Protein AF-A0A7W0DT85-F1 (afdb_monomer)

Sequence (85 aa):
MTRMPKHVLKLLSMVAAYDRGDGVTFRAIPRGRWRLAEHPRGYAVKARTFYPLTARGLVEVSGDDPLAVPVTITDAGRAYLGDAA

Solvent-accessible surface area (backbone atoms only — not comparable to full-atom values): 4936 Å² total; per-residue (Å²): 131,86,81,77,55,70,73,45,51,49,50,54,53,53,46,56,75,60,36,83,81,86,29,38,49,24,31,54,45,86,90,62,23,31,29,39,67,86,40,95,85,59,49,70,45,53,55,74,58,47,49,74,35,45,80,66,54,25,31,49,78,48,79,88,50,83,54,50,38,39,36,31,67,31,71,60,31,54,49,53,55,63,77,72,108

Radius of gyration: 12.09 Å; Cα contacts (8 Å, |Δi|>4): 126; chains: 1; bounding box: 32×28×34 Å

Structure (mmCIF, N/CA/C/O backbone):
data_AF-A0A7W0DT85-F1
#
_entry.id   AF-A0A7W0DT85-F1
#
loop_
_atom_site.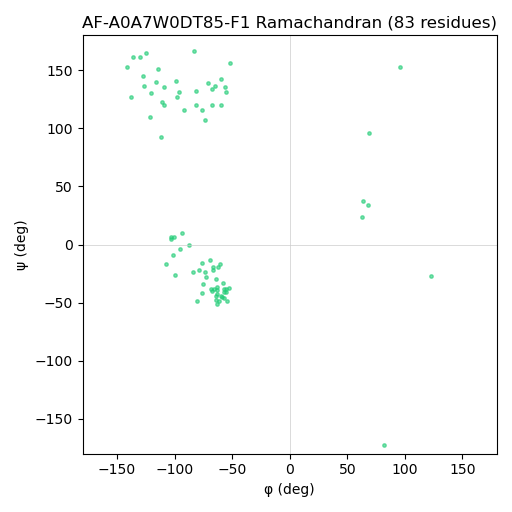group_PDB
_atom_site.id
_atom_site.type_symbol
_atom_site.label_atom_id
_atom_site.label_alt_id
_atom_site.label_comp_id
_atom_site.label_asym_id
_atom_site.label_entity_id
_atom_site.label_seq_id
_atom_site.pdbx_PDB_ins_code
_atom_site.Cartn_x
_atom_site.Cartn_y
_atom_site.Cartn_z
_atom_site.occupancy
_atom_site.B_iso_or_equiv
_atom_site.auth_seq_id
_atom_site.auth_comp_id
_atom_site.auth_asym_id
_atom_site.auth_atom_id
_atom_site.pdbx_PDB_model_num
ATOM 1 N N . MET A 1 1 ? -17.209 -7.593 13.200 1.00 53.44 1 MET A N 1
ATOM 2 C CA . MET A 1 1 ? -16.189 -7.272 12.172 1.00 53.44 1 MET A CA 1
ATOM 3 C C . MET A 1 1 ? -15.047 -8.278 12.267 1.00 53.44 1 MET A C 1
ATOM 5 O O . MET A 1 1 ? -14.494 -8.445 13.345 1.00 53.44 1 MET A O 1
ATOM 9 N N . THR A 1 2 ? -14.702 -8.979 11.183 1.00 65.50 2 THR A N 1
ATOM 10 C CA . THR A 1 2 ? -13.578 -9.935 11.186 1.00 65.50 2 THR A CA 1
ATOM 11 C C . THR A 1 2 ? -12.253 -9.192 11.344 1.00 65.50 2 THR A C 1
ATOM 13 O O . THR A 1 2 ? -11.911 -8.354 10.501 1.00 65.50 2 THR A O 1
ATOM 16 N N . ARG A 1 3 ? -11.513 -9.505 12.415 1.00 79.50 3 ARG A N 1
ATOM 17 C CA . ARG A 1 3 ? -10.219 -8.893 12.739 1.00 79.50 3 ARG A CA 1
ATOM 18 C C . ARG A 1 3 ? -9.242 -9.038 11.568 1.00 79.50 3 ARG A C 1
ATOM 20 O O . ARG A 1 3 ? -9.080 -10.124 11.014 1.00 79.50 3 ARG A O 1
ATOM 27 N N . MET A 1 4 ? -8.597 -7.936 11.191 1.00 88.81 4 MET A N 1
ATOM 28 C CA . MET A 1 4 ? -7.613 -7.912 10.109 1.00 88.81 4 MET A CA 1
ATOM 29 C C . MET A 1 4 ? -6.386 -8.772 10.477 1.00 88.81 4 MET A C 1
ATOM 31 O O . MET A 1 4 ? -5.889 -8.671 11.603 1.00 88.81 4 MET A O 1
ATOM 35 N N . PRO A 1 5 ? -5.850 -9.599 9.559 1.00 91.81 5 PRO A N 1
ATOM 36 C CA . PRO A 1 5 ? -4.612 -10.329 9.815 1.00 91.81 5 PRO A CA 1
ATOM 37 C C . PRO A 1 5 ? -3.436 -9.384 10.105 1.00 91.81 5 PRO A C 1
ATOM 39 O O . PRO A 1 5 ? -3.274 -8.365 9.434 1.00 91.81 5 PRO A O 1
ATOM 42 N N . LYS A 1 6 ? -2.545 -9.759 11.035 1.00 91.69 6 LYS A N 1
ATOM 43 C CA . LYS A 1 6 ? -1.386 -8.932 11.442 1.00 91.69 6 LYS A CA 1
ATOM 44 C C . LYS A 1 6 ? -0.516 -8.461 10.269 1.00 91.69 6 LYS A C 1
ATOM 46 O O . LYS A 1 6 ? -0.015 -7.345 10.277 1.00 91.69 6 LYS A O 1
ATOM 51 N N . HIS A 1 7 ? -0.329 -9.305 9.255 1.00 93.25 7 HIS A N 1
ATOM 52 C CA . HIS A 1 7 ? 0.491 -8.967 8.090 1.00 93.25 7 HIS A CA 1
ATOM 53 C C . HIS A 1 7 ? -0.178 -7.941 7.159 1.00 93.25 7 HIS A C 1
ATOM 55 O O . HIS A 1 7 ? 0.527 -7.183 6.501 1.00 93.25 7 HIS A O 1
ATOM 61 N N . VAL A 1 8 ? -1.514 -7.896 7.128 1.00 95.38 8 VAL A N 1
ATOM 62 C CA . VAL A 1 8 ? -2.289 -6.891 6.385 1.00 95.38 8 VAL A CA 1
ATOM 63 C C . VAL A 1 8 ? -2.267 -5.555 7.129 1.00 95.38 8 VAL A C 1
ATOM 65 O O . VAL A 1 8 ? -2.040 -4.523 6.510 1.00 95.38 8 VAL A O 1
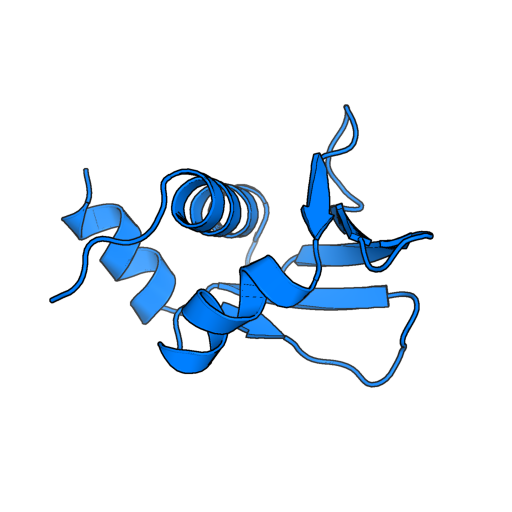ATOM 68 N N . LEU A 1 9 ? -2.399 -5.575 8.462 1.00 94.56 9 LEU A N 1
ATOM 69 C CA . LEU A 1 9 ? -2.213 -4.378 9.294 1.00 94.56 9 LEU A CA 1
ATOM 70 C C . LEU A 1 9 ? -0.816 -3.789 9.121 1.00 94.56 9 LEU A C 1
ATOM 72 O O . LEU A 1 9 ? -0.675 -2.596 8.892 1.00 94.56 9 LEU A O 1
ATOM 76 N N . LYS A 1 10 ? 0.216 -4.643 9.142 1.00 95.06 10 LYS A N 1
ATOM 77 C CA . LYS A 1 10 ? 1.591 -4.209 8.891 1.00 95.06 10 LYS A CA 1
ATOM 78 C C . LYS A 1 10 ? 1.727 -3.530 7.529 1.00 95.06 10 LYS A C 1
ATOM 80 O O . LYS A 1 10 ? 2.429 -2.534 7.442 1.00 95.06 10 LYS A O 1
ATOM 85 N N . LEU A 1 11 ? 1.078 -4.046 6.485 1.00 96.44 11 LEU A N 1
ATOM 86 C CA . LEU A 1 11 ? 1.072 -3.393 5.176 1.00 96.44 11 LEU A CA 1
ATOM 87 C C . LEU A 1 11 ? 0.430 -2.004 5.242 1.00 96.44 11 LEU A C 1
ATOM 89 O O . LEU A 1 11 ? 1.050 -1.050 4.786 1.00 96.44 11 LEU A O 1
ATOM 93 N N . LEU A 1 12 ? -0.750 -1.878 5.852 1.00 96.56 12 LEU A N 1
ATOM 94 C CA . LEU A 1 12 ? -1.429 -0.588 6.006 1.00 96.56 12 LEU A CA 1
ATOM 95 C C . LEU A 1 12 ? -0.552 0.433 6.748 1.00 96.56 12 LEU A C 1
ATOM 97 O O . LEU A 1 12 ? -0.382 1.550 6.270 1.00 96.56 12 LEU A O 1
ATOM 101 N N . SER A 1 13 ? 0.081 0.034 7.855 1.00 95.50 13 SER A N 1
ATOM 102 C CA . SER A 1 13 ? 1.013 0.898 8.592 1.00 95.50 13 SER A CA 1
ATOM 103 C C . SER A 1 13 ? 2.241 1.287 7.766 1.00 95.50 13 SER A C 1
ATOM 105 O O . SER A 1 13 ? 2.719 2.410 7.881 1.00 95.50 13 SER A O 1
ATOM 107 N N . MET A 1 14 ? 2.760 0.383 6.927 1.00 95.75 14 MET A N 1
ATOM 108 C CA . MET A 1 14 ? 3.891 0.690 6.045 1.00 95.75 14 MET A CA 1
ATOM 109 C C . MET A 1 14 ? 3.516 1.699 4.960 1.00 95.75 14 MET A C 1
ATOM 111 O O . MET A 1 14 ? 4.322 2.574 4.674 1.00 95.75 14 MET A O 1
ATOM 115 N N . VAL A 1 15 ? 2.320 1.599 4.372 1.00 95.94 15 VAL A N 1
ATOM 116 C CA . VAL A 1 15 ? 1.827 2.615 3.427 1.00 95.94 15 VAL A CA 1
ATOM 117 C C . VAL A 1 15 ? 1.683 3.953 4.152 1.00 95.94 15 VAL A C 1
ATOM 119 O O . VAL A 1 15 ? 2.290 4.927 3.729 1.00 95.94 15 VAL A O 1
ATOM 122 N N . ALA A 1 16 ? 0.999 3.982 5.301 1.00 95.19 16 ALA A N 1
ATOM 123 C CA . ALA A 1 16 ? 0.795 5.202 6.089 1.00 95.19 16 ALA A CA 1
ATOM 124 C C . ALA A 1 16 ? 2.101 5.915 6.473 1.00 95.19 16 ALA A C 1
ATOM 126 O O . ALA A 1 16 ? 2.171 7.137 6.447 1.00 95.19 16 ALA A O 1
ATOM 127 N N . ALA A 1 17 ? 3.130 5.152 6.851 1.00 94.06 17 ALA A N 1
ATOM 128 C CA . ALA A 1 17 ? 4.399 5.704 7.316 1.00 94.06 17 ALA A CA 1
ATOM 129 C C . ALA A 1 17 ? 5.257 6.310 6.194 1.00 94.06 17 ALA A C 1
ATOM 131 O O . ALA A 1 17 ? 6.130 7.129 6.477 1.00 94.06 17 ALA A O 1
ATOM 132 N N . TYR A 1 18 ? 5.057 5.878 4.948 1.00 93.94 18 TYR A N 1
ATOM 133 C CA . TYR A 1 18 ? 5.845 6.329 3.799 1.00 93.94 18 TYR A CA 1
ATOM 134 C C . TYR A 1 18 ? 5.062 7.270 2.878 1.00 93.94 18 TYR A C 1
ATOM 136 O O . TYR A 1 18 ? 5.679 7.983 2.094 1.00 93.94 18 TYR A O 1
ATOM 144 N N . ASP A 1 19 ? 3.734 7.308 2.989 1.00 92.12 19 ASP A N 1
ATOM 145 C CA . ASP A 1 19 ? 2.882 8.215 2.227 1.00 92.12 19 ASP A CA 1
ATOM 146 C C . ASP A 1 19 ? 3.007 9.652 2.758 1.00 92.12 19 ASP A C 1
ATOM 148 O O . ASP A 1 19 ? 2.512 9.990 3.840 1.00 92.12 19 ASP A O 1
ATOM 152 N N . ARG A 1 20 ? 3.684 10.502 1.978 1.00 86.69 20 ARG A N 1
ATOM 153 C CA . ARG A 1 20 ? 3.913 11.925 2.282 1.00 86.69 20 ARG A CA 1
ATOM 154 C C . ARG A 1 20 ? 2.872 12.866 1.662 1.00 86.69 20 ARG A C 1
ATOM 156 O O . ARG A 1 20 ? 3.069 14.075 1.720 1.00 86.69 20 ARG A O 1
ATOM 163 N N . GLY A 1 21 ? 1.787 12.335 1.099 1.00 83.81 21 GLY A N 1
ATOM 164 C CA . GLY A 1 21 ? 0.723 13.105 0.444 1.00 83.81 21 GLY A CA 1
ATOM 165 C C . GLY A 1 21 ? 0.487 12.696 -1.010 1.00 83.81 21 GLY A C 1
ATOM 166 O O . GLY A 1 21 ? -0.641 12.788 -1.482 1.00 83.81 21 GLY A O 1
ATOM 167 N N . ASP A 1 22 ? 1.514 12.167 -1.678 1.00 86.56 22 ASP A N 1
ATOM 168 C CA . ASP A 1 22 ? 1.455 11.743 -3.084 1.00 86.56 22 ASP A CA 1
ATOM 169 C C . ASP A 1 22 ? 1.289 10.217 -3.249 1.00 86.56 22 ASP A C 1
ATOM 171 O O . ASP A 1 22 ? 1.363 9.690 -4.360 1.00 86.56 22 ASP A O 1
ATOM 175 N N . GLY A 1 23 ? 1.091 9.483 -2.148 1.00 91.38 23 GLY A N 1
ATOM 176 C CA . GLY A 1 23 ? 1.124 8.025 -2.132 1.00 91.38 23 GLY A CA 1
ATOM 177 C C . GLY A 1 23 ? 2.543 7.455 -2.056 1.00 91.38 23 GLY A C 1
ATOM 178 O O . GLY A 1 23 ? 3.535 8.155 -1.856 1.00 91.38 23 GLY A O 1
ATOM 179 N N . VAL A 1 24 ? 2.641 6.135 -2.189 1.00 95.00 24 VAL A N 1
ATOM 180 C CA . VAL A 1 24 ? 3.896 5.379 -2.205 1.00 95.00 24 VAL A CA 1
ATOM 181 C C . VAL A 1 24 ? 3.959 4.484 -3.428 1.00 95.00 24 VAL A C 1
ATOM 183 O O . VAL A 1 24 ? 2.966 3.896 -3.843 1.00 95.00 24 VAL A O 1
ATOM 186 N N . THR A 1 25 ? 5.153 4.302 -3.985 1.00 95.81 25 THR A N 1
ATOM 187 C CA . THR A 1 25 ? 5.329 3.397 -5.127 1.00 95.81 25 THR A CA 1
ATOM 188 C C . THR A 1 25 ? 5.839 2.034 -4.677 1.00 95.81 25 THR A C 1
ATOM 190 O O . THR A 1 25 ? 6.893 1.909 -4.041 1.00 95.81 25 THR A O 1
ATOM 193 N N . PHE A 1 26 ? 5.141 0.977 -5.079 1.00 96.31 26 PHE A N 1
ATOM 194 C CA . PHE A 1 26 ? 5.654 -0.382 -5.030 1.00 96.31 26 PHE A CA 1
ATOM 195 C C . PHE A 1 26 ? 6.172 -0.811 -6.400 1.00 96.31 26 PHE A C 1
ATOM 197 O O . PHE A 1 26 ? 5.561 -0.548 -7.424 1.00 96.31 26 PHE A O 1
ATOM 204 N N . ARG A 1 27 ? 7.290 -1.533 -6.431 1.00 95.69 27 ARG A N 1
ATOM 205 C CA . ARG A 1 27 ? 7.788 -2.182 -7.644 1.00 95.69 27 ARG A CA 1
ATOM 206 C C . ARG A 1 27 ? 7.357 -3.631 -7.688 1.00 95.69 27 ARG A C 1
ATOM 208 O O . ARG A 1 27 ? 7.572 -4.359 -6.710 1.00 95.69 27 ARG A O 1
ATOM 215 N N . ALA A 1 28 ? 6.813 -4.074 -8.813 1.00 93.75 28 ALA A N 1
ATOM 216 C CA . ALA A 1 28 ? 6.554 -5.490 -9.001 1.00 93.75 28 ALA A CA 1
ATOM 217 C C . ALA A 1 28 ? 7.870 -6.268 -9.104 1.00 93.75 28 ALA A C 1
ATOM 219 O O . ALA A 1 28 ? 8.815 -5.875 -9.785 1.00 93.75 28 ALA A O 1
ATOM 220 N N . ILE A 1 29 ? 7.939 -7.379 -8.379 1.00 94.12 29 ILE A N 1
ATOM 221 C CA . ILE A 1 29 ? 9.065 -8.309 -8.380 1.00 94.12 29 ILE A CA 1
ATOM 222 C C . ILE A 1 29 ? 8.535 -9.740 -8.592 1.00 94.12 29 ILE A C 1
ATOM 224 O O . ILE A 1 29 ? 7.344 -10.003 -8.369 1.00 94.12 29 ILE A O 1
ATOM 228 N N . PRO A 1 30 ? 9.391 -10.698 -9.001 1.00 93.88 30 PRO A N 1
ATOM 229 C CA . PRO A 1 30 ? 8.958 -12.060 -9.292 1.00 93.88 30 PRO A CA 1
ATOM 230 C C . PRO 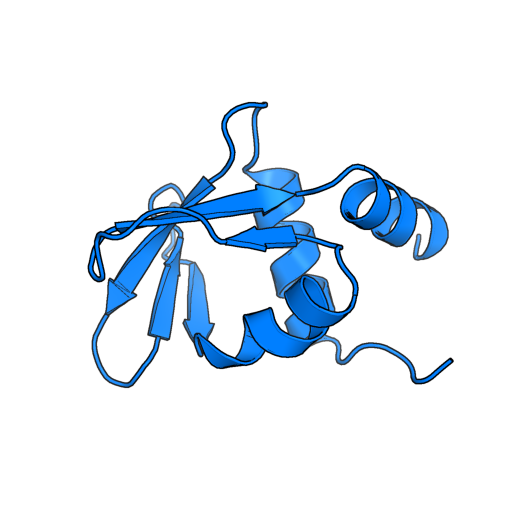A 1 30 ? 8.152 -12.718 -8.166 1.00 93.88 30 PRO A C 1
ATOM 232 O O . PRO A 1 30 ? 8.312 -12.414 -6.980 1.00 93.88 30 PRO A O 1
ATOM 235 N N . ARG A 1 31 ? 7.338 -13.711 -8.549 1.00 92.31 31 ARG A N 1
ATOM 236 C CA . ARG A 1 31 ? 6.458 -14.491 -7.655 1.00 92.31 31 ARG A CA 1
ATOM 237 C C . ARG A 1 31 ? 5.291 -13.687 -7.060 1.00 92.31 31 ARG A C 1
ATOM 239 O O . ARG A 1 31 ? 4.881 -13.950 -5.927 1.00 92.31 31 ARG A O 1
ATOM 246 N N . GLY A 1 32 ? 4.758 -12.726 -7.821 1.00 92.00 32 GLY A N 1
ATOM 247 C CA . GLY A 1 32 ? 3.553 -11.967 -7.459 1.00 92.00 32 GLY A CA 1
ATOM 248 C C . GLY A 1 32 ? 3.737 -11.120 -6.200 1.00 92.00 32 GLY A C 1
ATOM 249 O O . GLY A 1 32 ? 2.844 -11.057 -5.348 1.00 92.00 32 GLY A O 1
ATOM 250 N N . ARG A 1 33 ? 4.931 -10.545 -6.031 1.00 95.44 33 ARG A N 1
ATOM 251 C CA . ARG A 1 33 ? 5.281 -9.711 -4.883 1.00 95.44 33 ARG A CA 1
ATOM 252 C C . ARG A 1 33 ? 5.532 -8.283 -5.327 1.00 95.44 33 ARG A C 1
ATOM 254 O O . ARG A 1 33 ? 5.999 -8.043 -6.432 1.00 95.44 33 ARG A O 1
ATOM 261 N N . TRP A 1 34 ? 5.266 -7.358 -4.426 1.00 96.12 34 TRP A N 1
ATOM 262 C CA . TRP A 1 34 ? 5.457 -5.931 -4.592 1.00 96.12 34 TRP A CA 1
ATOM 263 C C . TRP A 1 34 ? 6.420 -5.448 -3.517 1.00 96.12 34 TRP A C 1
ATOM 265 O O . TRP A 1 34 ? 6.258 -5.793 -2.343 1.00 96.12 34 TRP A O 1
ATOM 275 N N . ARG A 1 35 ? 7.448 -4.698 -3.918 1.00 96.50 35 ARG A N 1
ATOM 276 C CA . ARG A 1 35 ? 8.478 -4.151 -3.032 1.00 96.50 35 ARG A CA 1
ATOM 277 C C . ARG A 1 35 ? 8.345 -2.638 -2.947 1.00 96.50 35 ARG A C 1
ATOM 279 O O . ARG A 1 35 ? 8.456 -1.979 -3.971 1.00 96.50 35 ARG A O 1
ATOM 286 N N . LEU A 1 36 ? 8.176 -2.101 -1.745 1.00 96.31 36 LEU A N 1
ATOM 287 C CA . LEU A 1 36 ? 8.132 -0.660 -1.503 1.00 96.31 36 LEU A CA 1
ATOM 288 C C . LEU A 1 36 ? 9.450 -0.022 -1.961 1.00 96.31 36 LEU A C 1
ATOM 290 O O . LEU A 1 36 ? 10.519 -0.421 -1.490 1.00 96.31 36 LEU A O 1
ATOM 294 N N . ALA A 1 37 ? 9.369 0.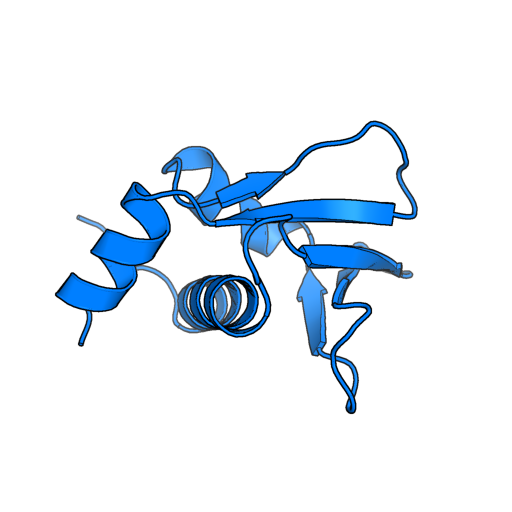914 -2.909 1.00 92.31 37 ALA A N 1
ATOM 295 C CA . ALA A 1 37 ? 10.532 1.473 -3.595 1.00 92.31 37 ALA A CA 1
ATOM 296 C C . ALA A 1 37 ? 11.438 2.277 -2.652 1.00 92.31 37 ALA A C 1
ATOM 298 O O . ALA A 1 37 ? 12.657 2.164 -2.734 1.00 92.31 37 ALA A O 1
ATOM 299 N N . GLU A 1 38 ? 10.839 3.024 -1.726 1.00 87.56 38 GLU A N 1
ATOM 300 C CA . GLU A 1 38 ? 11.534 3.940 -0.811 1.00 87.56 38 GLU A CA 1
ATOM 301 C C . GLU A 1 38 ? 12.017 3.271 0.485 1.00 87.56 38 GLU A C 1
ATOM 303 O O . GLU A 1 38 ? 12.620 3.913 1.343 1.00 87.56 38 GLU A O 1
ATOM 308 N N . HIS A 1 39 ? 11.772 1.968 0.659 1.00 89.88 39 HIS A N 1
ATOM 309 C CA . HIS A 1 39 ? 12.133 1.284 1.894 1.00 89.88 39 HIS A CA 1
ATOM 310 C C . HIS A 1 39 ? 13.621 0.886 1.919 1.00 89.88 39 HIS A C 1
ATOM 312 O O . HIS A 1 39 ? 14.025 0.017 1.137 1.00 89.88 39 HIS A O 1
ATOM 318 N N . PRO A 1 40 ? 14.427 1.365 2.888 1.00 83.69 40 PRO A N 1
ATOM 319 C CA . PRO A 1 40 ? 15.889 1.223 2.865 1.00 83.69 40 PRO A CA 1
ATOM 320 C C . PRO A 1 40 ? 16.377 -0.230 2.938 1.00 83.69 40 PRO A C 1
ATOM 322 O O . PRO A 1 40 ? 17.418 -0.570 2.388 1.00 83.69 40 PRO A O 1
ATOM 325 N N . ARG A 1 41 ? 15.620 -1.120 3.594 1.00 87.81 41 ARG A N 1
ATOM 326 C CA . ARG A 1 41 ? 15.955 -2.556 3.719 1.00 87.81 41 ARG A CA 1
ATOM 327 C C . ARG A 1 41 ? 15.150 -3.469 2.788 1.00 87.81 41 ARG A C 1
ATOM 329 O O . ARG A 1 41 ? 15.213 -4.683 2.927 1.00 87.81 41 ARG A O 1
ATOM 336 N N . GLY A 1 42 ? 14.352 -2.893 1.884 1.00 86.12 42 GLY A N 1
ATOM 337 C CA . GLY A 1 42 ? 13.436 -3.632 1.013 1.00 86.12 42 GLY A CA 1
ATOM 338 C C . GLY A 1 42 ? 12.257 -4.262 1.765 1.00 86.12 42 GLY A C 1
ATOM 339 O O . GLY A 1 42 ? 12.345 -5.372 2.280 1.00 86.12 42 GLY A O 1
ATOM 340 N N . TYR A 1 43 ? 11.117 -3.575 1.797 1.00 94.69 43 TYR A N 1
ATOM 341 C CA . TYR A 1 43 ? 9.867 -4.153 2.293 1.00 94.69 43 TYR A CA 1
ATOM 342 C C . TYR A 1 43 ? 9.103 -4.777 1.127 1.00 94.69 43 TYR A C 1
A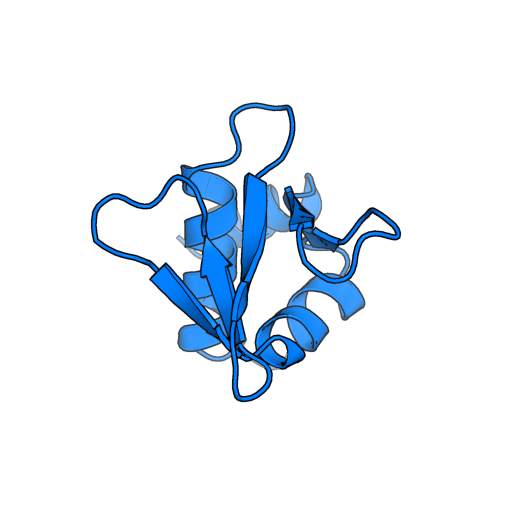TOM 344 O O . TYR A 1 43 ? 8.715 -4.062 0.208 1.00 94.69 43 TYR A O 1
ATOM 352 N N . ALA A 1 44 ? 8.905 -6.098 1.142 1.00 96.00 44 ALA A N 1
ATOM 353 C CA . ALA A 1 44 ? 8.207 -6.814 0.078 1.00 96.00 44 ALA A CA 1
ATOM 354 C C . ALA A 1 44 ? 7.051 -7.665 0.612 1.00 96.00 44 ALA A C 1
ATOM 356 O O . ALA A 1 44 ? 7.195 -8.397 1.592 1.00 96.00 44 ALA A O 1
ATOM 357 N N . VAL A 1 45 ? 5.917 -7.618 -0.083 1.00 96.00 45 VAL A N 1
ATOM 358 C CA . VAL A 1 45 ? 4.685 -8.341 0.264 1.00 96.00 45 VAL A CA 1
ATOM 359 C C . VAL A 1 45 ? 4.068 -8.986 -0.969 1.00 96.00 45 VAL A C 1
ATOM 361 O O . VAL A 1 45 ? 4.386 -8.615 -2.091 1.00 96.00 45 VAL A O 1
ATOM 364 N 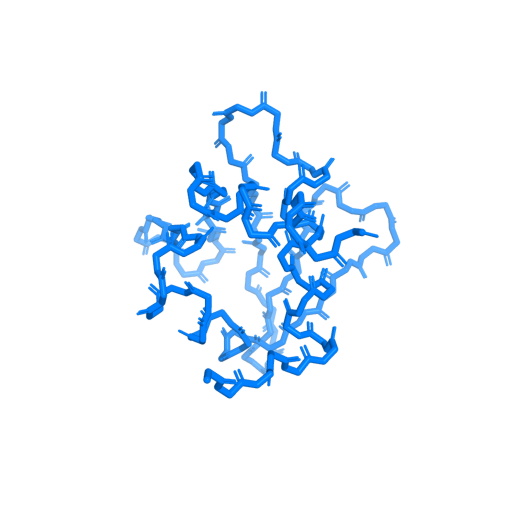N . LYS A 1 46 ? 3.185 -9.973 -0.791 1.00 96.38 46 LYS A N 1
ATOM 365 C CA . LYS A 1 46 ? 2.403 -10.512 -1.915 1.00 96.38 46 LYS A CA 1
ATOM 366 C C . LYS A 1 46 ? 1.366 -9.476 -2.360 1.00 96.38 46 LYS A C 1
ATOM 368 O O . LYS A 1 46 ? 0.701 -8.905 -1.502 1.00 96.38 46 LYS A O 1
ATOM 373 N N . ALA A 1 47 ? 1.166 -9.308 -3.666 1.00 93.94 47 ALA A N 1
ATOM 374 C CA . ALA A 1 47 ? 0.177 -8.370 -4.217 1.00 93.94 47 ALA A CA 1
ATOM 375 C C . ALA A 1 47 ? -1.244 -8.629 -3.673 1.00 93.94 47 ALA A C 1
ATOM 377 O O . ALA A 1 47 ? -1.959 -7.716 -3.281 1.00 93.94 47 ALA A O 1
ATOM 378 N N . ARG A 1 48 ? -1.618 -9.902 -3.495 1.00 94.69 48 ARG A N 1
ATOM 379 C CA . ARG A 1 48 ? -2.913 -10.283 -2.897 1.00 94.69 48 ARG A CA 1
ATOM 380 C C . ARG A 1 48 ? -3.137 -9.796 -1.459 1.00 94.69 48 ARG A C 1
ATOM 382 O O . ARG A 1 48 ? -4.264 -9.818 -0.982 1.00 94.69 48 ARG A O 1
ATOM 389 N N . THR A 1 49 ? -2.084 -9.394 -0.744 1.00 95.19 49 THR A N 1
ATOM 390 C CA . THR A 1 49 ? -2.207 -8.830 0.610 1.00 95.19 49 THR A CA 1
ATOM 391 C C . THR A 1 49 ? -2.920 -7.470 0.592 1.00 95.19 49 THR A C 1
ATOM 393 O O . THR A 1 49 ? -3.469 -7.070 1.615 1.00 95.19 49 THR A O 1
ATOM 396 N N . PHE A 1 50 ? -2.976 -6.793 -0.562 1.00 95.19 50 PHE A N 1
ATOM 397 C CA . PHE A 1 50 ? -3.701 -5.533 -0.747 1.00 95.19 50 PHE A CA 1
ATOM 398 C C . PHE A 1 50 ? -5.215 -5.719 -0.922 1.00 95.19 50 PHE A C 1
ATOM 400 O O . PHE A 1 50 ? -5.968 -4.789 -0.647 1.00 95.19 50 PHE A O 1
ATOM 407 N N . TYR A 1 51 ? -5.695 -6.902 -1.326 1.00 94.44 51 TYR A N 1
ATOM 408 C CA . TYR A 1 51 ? -7.128 -7.158 -1.548 1.00 94.44 51 TYR A CA 1
ATOM 409 C C . TYR A 1 51 ? -8.023 -6.824 -0.347 1.00 94.44 51 TYR A C 1
ATOM 411 O O . TYR A 1 51 ? -8.995 -6.101 -0.526 1.00 94.44 51 TYR A O 1
ATOM 419 N N . PRO A 1 52 ? -7.721 -7.258 0.891 1.00 95.12 52 PRO A N 1
ATOM 420 C CA . PRO A 1 52 ? -8.539 -6.868 2.039 1.00 95.12 52 PRO A CA 1
ATOM 421 C C . PRO A 1 52 ? -8.477 -5.370 2.378 1.00 95.12 52 PRO A C 1
ATOM 423 O O .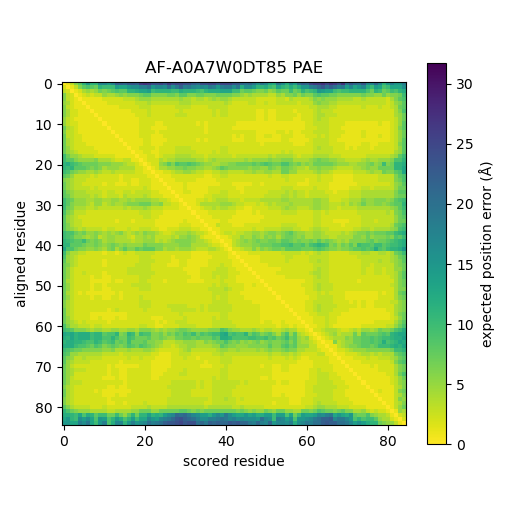 PRO A 1 52 ? -9.386 -4.886 3.046 1.00 95.12 52 PRO A O 1
ATOM 426 N N . LEU A 1 53 ? -7.427 -4.644 1.968 1.00 96.06 53 LEU A N 1
ATOM 427 C CA . LEU A 1 53 ? -7.312 -3.198 2.196 1.00 96.06 53 LEU A CA 1
ATOM 428 C C . LEU A 1 53 ? -8.121 -2.415 1.158 1.00 96.06 53 LEU A C 1
ATOM 430 O O . LEU A 1 53 ? -8.930 -1.571 1.526 1.00 96.06 53 LEU A O 1
ATOM 434 N N . THR A 1 54 ? -7.952 -2.759 -0.117 1.00 96.19 54 THR A N 1
ATOM 435 C CA . THR A 1 54 ? -8.684 -2.164 -1.249 1.00 96.19 54 THR A CA 1
ATOM 436 C C . THR A 1 54 ? -10.182 -2.452 -1.171 1.00 96.19 54 THR A C 1
ATOM 438 O O . THR A 1 54 ? -10.983 -1.533 -1.273 1.00 96.19 54 THR A O 1
ATOM 441 N N . ALA A 1 55 ? -10.585 -3.690 -0.858 1.00 95.31 55 ALA A N 1
ATOM 442 C CA . ALA A 1 55 ? -11.998 -4.054 -0.690 1.00 95.31 55 ALA A CA 1
ATOM 443 C C . ALA A 1 55 ? -12.699 -3.311 0.463 1.00 95.31 55 ALA A C 1
ATOM 445 O O . ALA A 1 55 ? -13.924 -3.264 0.515 1.00 95.31 55 ALA A O 1
ATOM 446 N N . ARG A 1 56 ? -11.929 -2.759 1.407 1.00 95.06 56 ARG A N 1
ATOM 447 C CA . ARG A 1 56 ? -12.429 -1.946 2.524 1.00 95.06 56 ARG A CA 1
ATOM 448 C C . ARG A 1 56 ? -12.203 -0.446 2.312 1.00 95.06 56 ARG A C 1
ATOM 450 O O . ARG A 1 56 ? -12.457 0.318 3.234 1.00 95.06 56 ARG A O 1
ATOM 457 N N . GLY A 1 57 ? -11.695 -0.039 1.147 1.00 96.38 57 GLY A N 1
ATOM 458 C CA . GLY A 1 57 ? -11.392 1.357 0.833 1.00 96.38 57 GLY A CA 1
ATOM 459 C C . GLY A 1 57 ? -10.319 1.981 1.727 1.00 96.38 57 GLY A C 1
ATOM 460 O O . GLY A 1 57 ? -10.321 3.191 1.910 1.00 96.38 57 GLY A O 1
ATOM 461 N N . LEU A 1 58 ? -9.432 1.182 2.336 1.00 96.56 58 LEU A N 1
ATOM 462 C CA . LEU A 1 58 ? -8.386 1.676 3.249 1.00 96.56 58 LEU A CA 1
ATOM 463 C C . LEU A 1 58 ? -7.131 2.151 2.510 1.00 96.56 58 LEU A C 1
ATOM 465 O O . LEU A 1 58 ? -6.340 2.923 3.044 1.00 96.56 58 LEU A O 1
ATOM 469 N N . VAL A 1 59 ? -6.927 1.641 1.301 1.00 97.06 59 VAL A N 1
ATOM 470 C CA . VAL A 1 59 ? -5.886 2.088 0.377 1.00 97.06 59 VAL A CA 1
ATOM 471 C C . VAL A 1 59 ? -6.457 2.070 -1.028 1.00 97.06 59 VAL A C 1
ATOM 473 O O . VAL A 1 59 ? -7.313 1.237 -1.342 1.00 97.06 59 VAL A O 1
ATOM 476 N N . GLU A 1 60 ? -5.919 2.928 -1.875 1.00 95.88 60 GLU A N 1
ATOM 477 C CA . GLU A 1 60 ? -6.161 2.923 -3.309 1.00 95.88 60 GLU A CA 1
ATOM 478 C C . GLU A 1 60 ? -4.900 2.452 -4.018 1.00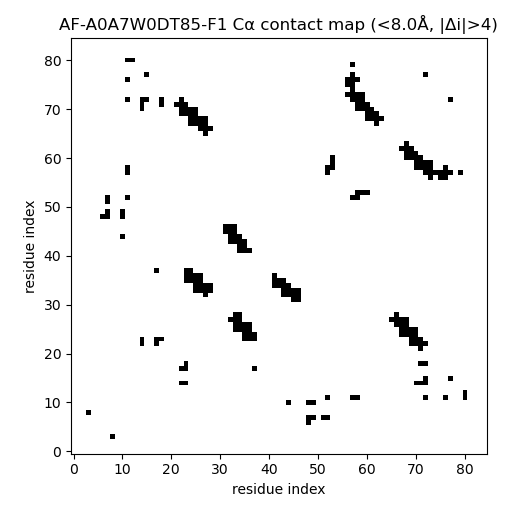 95.88 60 GLU A C 1
ATOM 480 O O . GLU A 1 60 ? -3.795 2.845 -3.657 1.00 95.88 60 GLU A O 1
ATOM 485 N N . VAL A 1 61 ? -5.064 1.567 -4.998 1.00 93.94 61 VAL A N 1
ATOM 486 C CA . VAL A 1 61 ? -3.989 1.141 -5.896 1.00 93.94 61 VAL A CA 1
ATOM 487 C C . VAL A 1 61 ? -4.317 1.743 -7.251 1.00 93.94 61 VAL A C 1
ATOM 489 O O . VAL A 1 61 ? -5.389 1.465 -7.786 1.00 93.94 61 VAL A O 1
ATOM 492 N N . SER A 1 62 ? -3.431 2.579 -7.778 1.00 89.12 62 SER A N 1
ATOM 493 C CA . SER A 1 62 ? -3.651 3.323 -9.018 1.00 89.12 62 SER A CA 1
ATOM 494 C C . SER A 1 62 ? -2.534 3.061 -10.025 1.00 89.12 62 SER A C 1
ATOM 496 O O . SER A 1 62 ? -1.478 2.534 -9.678 1.00 89.12 62 SER A O 1
ATOM 498 N N . GLY A 1 63 ? -2.782 3.423 -11.285 1.00 79.00 63 GLY A N 1
ATOM 499 C CA . GLY A 1 63 ? -1.823 3.298 -12.379 1.00 79.00 63 GLY A CA 1
ATOM 500 C C . GLY A 1 63 ? -1.978 2.025 -13.211 1.00 79.00 63 GLY A C 1
ATOM 501 O O . GLY A 1 63 ? -2.441 0.989 -12.736 1.00 79.00 63 GLY A O 1
ATOM 502 N N . ASP A 1 64 ? -1.553 2.135 -14.469 1.00 80.00 64 ASP A N 1
ATOM 503 C CA . ASP A 1 64 ? -1.640 1.063 -15.467 1.00 80.00 64 ASP A CA 1
ATOM 504 C C . ASP A 1 64 ? -0.299 0.338 -15.675 1.00 80.00 64 ASP A C 1
ATOM 506 O O . ASP A 1 64 ? -0.244 -0.686 -16.357 1.00 80.00 64 ASP A O 1
ATOM 510 N N . ASP A 1 65 ? 0.795 0.855 -15.098 1.00 86.12 65 ASP A N 1
ATOM 511 C CA . ASP A 1 65 ? 2.121 0.243 -15.203 1.00 86.12 65 ASP A CA 1
ATOM 512 C C . ASP A 1 65 ? 2.220 -0.986 -14.276 1.00 86.12 65 ASP A C 1
ATOM 514 O O . ASP A 1 65 ? 2.198 -0.860 -13.049 1.00 86.12 65 ASP A O 1
ATOM 518 N N . PRO A 1 66 ? 2.387 -2.205 -14.820 1.00 79.25 66 PRO A N 1
ATOM 519 C CA . PRO A 1 66 ? 2.505 -3.406 -14.003 1.00 79.25 66 PRO A CA 1
ATOM 520 C C . PRO A 1 66 ? 3.814 -3.480 -13.197 1.00 79.25 66 PRO A C 1
ATOM 522 O O . PRO A 1 66 ? 3.928 -4.338 -12.319 1.00 79.25 66 PRO A O 1
ATOM 525 N N . LEU A 1 67 ? 4.816 -2.644 -13.488 1.00 88.81 67 LEU A N 1
ATOM 526 C CA . LEU A 1 67 ? 6.122 -2.627 -12.821 1.00 88.81 67 LEU A CA 1
ATOM 527 C C . LEU A 1 67 ? 6.244 -1.542 -11.750 1.00 88.81 67 LEU A C 1
ATOM 529 O O . LEU A 1 67 ? 7.009 -1.738 -10.797 1.00 88.81 67 LEU A O 1
ATOM 533 N N . ALA A 1 68 ? 5.488 -0.453 -11.870 1.00 93.06 68 ALA A N 1
ATOM 534 C CA . ALA A 1 68 ? 5.387 0.619 -10.891 1.00 93.06 68 ALA A CA 1
ATOM 535 C C . ALA A 1 68 ? 3.931 0.763 -10.448 1.00 93.06 68 ALA A C 1
ATOM 537 O O . ALA A 1 68 ? 3.080 1.211 -11.200 1.00 93.06 68 ALA A O 1
ATOM 538 N N . VAL A 1 69 ? 3.666 0.381 -9.202 1.00 94.00 69 VAL A N 1
ATOM 539 C CA . VAL A 1 69 ? 2.331 0.302 -8.614 1.00 94.00 69 VAL A CA 1
ATOM 540 C C . VAL A 1 69 ? 2.193 1.379 -7.534 1.00 94.00 69 VAL A C 1
ATOM 542 O O . VAL A 1 69 ? 2.599 1.145 -6.387 1.00 94.00 69 VAL A O 1
ATOM 545 N N . PRO A 1 70 ? 1.691 2.573 -7.887 1.00 95.19 70 PRO A N 1
ATOM 546 C CA . PRO A 1 70 ? 1.264 3.584 -6.931 1.00 95.19 70 PRO A CA 1
ATOM 547 C C . PRO A 1 70 ? 0.201 3.054 -5.965 1.00 95.19 70 PRO A C 1
ATOM 549 O O . PRO A 1 70 ? -0.752 2.376 -6.354 1.00 95.19 70 PRO A O 1
ATOM 552 N N . VAL A 1 71 ? 0.372 3.365 -4.684 1.00 96.38 71 VAL A N 1
ATOM 553 C CA . VAL A 1 71 ? -0.579 3.048 -3.621 1.00 96.38 71 VAL A CA 1
ATOM 554 C C . VAL A 1 71 ? -0.712 4.242 -2.692 1.00 96.38 71 VAL A C 1
ATOM 556 O O . VAL A 1 71 ? 0.284 4.684 -2.129 1.00 96.38 71 VAL A O 1
ATOM 559 N N . THR A 1 72 ? -1.932 4.700 -2.448 1.00 96.31 72 THR A N 1
ATOM 560 C CA . THR A 1 72 ? -2.210 5.825 -1.543 1.00 96.31 72 THR A CA 1
ATOM 561 C C . THR A 1 72 ? -3.030 5.343 -0.358 1.00 96.31 72 THR A C 1
ATOM 563 O O . THR A 1 72 ? -3.920 4.500 -0.515 1.00 96.31 72 THR A O 1
ATOM 566 N N . ILE A 1 73 ? -2.735 5.836 0.847 1.00 96.81 73 ILE A N 1
ATOM 567 C CA . ILE A 1 73 ? -3.606 5.580 1.998 1.00 96.81 73 ILE A CA 1
ATOM 568 C C . ILE A 1 73 ? -4.789 6.551 1.997 1.00 96.81 73 ILE A C 1
ATOM 570 O O . ILE A 1 73 ? -4.615 7.758 1.860 1.00 96.81 73 ILE A O 1
ATOM 574 N N . THR A 1 74 ? -5.998 6.027 2.187 1.00 96.38 74 THR A N 1
ATOM 575 C CA . THR A 1 74 ? -7.206 6.859 2.277 1.00 96.38 74 THR A CA 1
ATOM 576 C C . THR A 1 74 ? -7.393 7.411 3.688 1.00 96.38 74 THR A C 1
ATOM 578 O O . THR A 1 74 ? -6.816 6.899 4.654 1.00 96.38 74 THR A O 1
ATOM 581 N N . ASP A 1 75 ? -8.276 8.397 3.847 1.00 95.00 75 ASP A N 1
ATOM 582 C CA . ASP A 1 75 ? -8.681 8.890 5.170 1.00 95.00 75 ASP A CA 1
ATOM 583 C C . ASP A 1 75 ? -9.261 7.772 6.044 1.00 95.00 75 ASP A C 1
ATOM 585 O O . ASP A 1 75 ? -8.941 7.674 7.228 1.00 95.00 75 ASP A O 1
ATOM 589 N N . ALA A 1 76 ? -10.033 6.856 5.447 1.00 95.44 76 ALA A N 1
ATOM 590 C CA . ALA A 1 76 ? -10.541 5.672 6.134 1.00 95.44 76 ALA A CA 1
ATOM 591 C C . ALA A 1 76 ? -9.405 4.746 6.602 1.00 95.44 76 ALA A C 1
ATOM 593 O O . ALA A 1 76 ? -9.460 4.208 7.706 1.00 95.44 76 ALA A O 1
ATOM 594 N N . GLY A 1 77 ? -8.352 4.578 5.796 1.00 95.19 77 GLY A N 1
ATOM 595 C CA . GLY A 1 77 ? -7.149 3.842 6.181 1.00 95.19 77 GLY A CA 1
ATOM 596 C C . GLY A 1 77 ? -6.405 4.484 7.350 1.00 95.19 77 GLY A C 1
ATOM 597 O O . GLY A 1 77 ? -5.988 3.776 8.270 1.00 95.19 77 GLY A O 1
ATOM 598 N N . ARG A 1 78 ? -6.269 5.817 7.339 1.00 94.44 78 ARG A N 1
ATOM 599 C CA . ARG A 1 78 ? -5.654 6.585 8.435 1.00 94.44 78 ARG A CA 1
ATOM 600 C C . ARG A 1 78 ? -6.480 6.474 9.719 1.00 94.44 78 ARG A C 1
ATOM 602 O O . ARG A 1 78 ? -5.917 6.141 10.760 1.00 94.44 78 ARG A O 1
ATOM 609 N N . ALA A 1 79 ? -7.798 6.663 9.638 1.00 94.00 79 ALA A N 1
ATOM 610 C CA . ALA A 1 79 ? -8.715 6.518 10.770 1.00 94.00 79 ALA A CA 1
ATOM 611 C C . ALA A 1 79 ? -8.668 5.101 11.361 1.00 94.00 79 ALA A C 1
ATOM 613 O O . ALA A 1 79 ? -8.513 4.934 12.567 1.00 94.00 79 ALA A O 1
ATOM 614 N N . TYR A 1 80 ? -8.665 4.074 10.505 1.00 93.12 80 TYR A N 1
ATOM 615 C CA . TYR A 1 80 ? -8.576 2.678 10.933 1.00 93.12 80 TYR A CA 1
ATOM 616 C C . TYR A 1 80 ? -7.312 2.375 11.756 1.00 93.12 80 TYR A C 1
ATOM 618 O O . TYR A 1 80 ? -7.342 1.520 12.639 1.00 93.12 80 TYR A O 1
ATOM 626 N N . LEU A 1 81 ? -6.187 3.042 11.469 1.00 90.81 81 LEU A N 1
ATOM 627 C CA . LEU A 1 81 ? -4.962 2.913 12.266 1.00 90.81 81 LEU A CA 1
ATOM 628 C C . LEU A 1 81 ? -5.043 3.660 13.603 1.00 90.81 81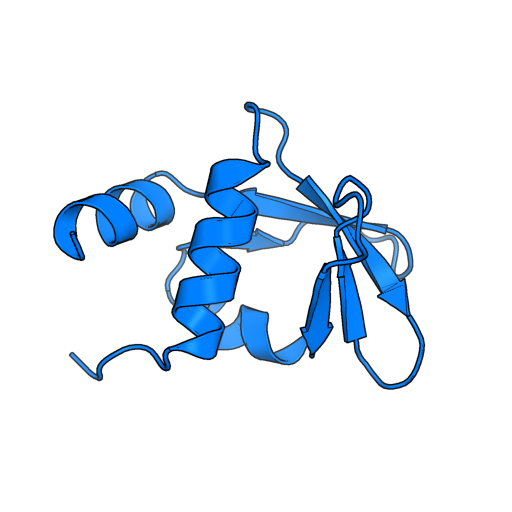 LEU A C 1
ATOM 630 O O . LEU A 1 81 ? -4.465 3.181 14.574 1.00 90.81 81 LEU A O 1
ATOM 634 N N . GLY A 1 82 ? -5.745 4.795 13.650 1.00 85.50 82 GLY A N 1
ATOM 635 C CA . GLY A 1 82 ? -5.992 5.551 14.881 1.00 85.50 82 GLY A CA 1
ATOM 636 C C . GLY A 1 82 ? -6.912 4.815 15.857 1.00 85.50 82 GLY A C 1
ATOM 637 O O . GLY A 1 82 ? -6.631 4.795 17.047 1.00 85.50 82 GLY A O 1
ATOM 638 N N . ASP A 1 83 ? -7.938 4.131 15.347 1.00 69.94 83 ASP A N 1
ATOM 639 C CA . ASP A 1 83 ? -8.877 3.332 16.153 1.00 69.94 83 ASP A CA 1
ATOM 640 C C . ASP A 1 83 ? -8.291 1.985 16.619 1.00 69.94 83 ASP A C 1
ATOM 642 O O . ASP A 1 83 ? -8.853 1.308 17.482 1.00 69.94 83 ASP A O 1
ATOM 646 N N . ALA A 1 84 ? -7.192 1.544 16.000 1.00 58.62 84 ALA A N 1
ATOM 647 C CA . ALA A 1 84 ? -6.516 0.286 16.316 1.00 58.62 84 ALA A CA 1
ATOM 648 C C . ALA A 1 84 ? -5.341 0.444 17.302 1.00 58.62 84 ALA A C 1
ATOM 650 O O . ALA A 1 84 ? -4.725 -0.575 17.647 1.00 58.62 84 ALA A O 1
ATOM 651 N N . ALA A 1 85 ? -5.016 1.682 17.690 1.00 52.50 85 ALA A N 1
ATOM 652 C CA . ALA A 1 85 ? -3.988 2.040 18.669 1.00 52.50 85 ALA A CA 1
ATOM 653 C C . ALA A 1 85 ? -4.566 2.070 20.092 1.00 52.50 85 ALA A C 1
ATOM 655 O O . ALA A 1 85 ? -3.837 1.620 21.006 1.00 52.50 85 ALA A O 1
#

Mean predicted aligned error: 3.87 Å

Organism: NCBI:txid2756131

Foldseek 3Di:
DPDQDPVLLVVLVVQVVPAPPQTWKWFDDPPQKTWTPPDPVIDIDHPCSCVVCVVVVQKDWDDDDNGIIGIHGDPVVVVVVVVVD

Secondary structure (DSSP, 8-state):
-PPPPHHHHHHHHHHHHH-SSS-EEEEEETTTEEEETT-TT-EEEEGGGGHHHHTTTSEEE--S-SSEEEEEE-HHHHHHHHTT-

Nearest PDB structures (foldseek):
  6qil-assembly2_C  TM=6.408E-01  e=2.935E-01  Halobacterium salinarum NRC-1
  2obp-assembly2_B  TM=5.925E-01  e=2.757E-01  Cupriavidus pinatubonensis JMP134
  3eco-assembly1_A  TM=7.976E-01  e=7.502E-01  Staphylococcus aureus subsp. aureus Mu50
  6gz3-assembly1_BK  TM=5.139E-01  e=2.935E-01  Oryctolagus cuniculus
  3t0p-assembly1_A  TM=3.788E-01  e=7.593E+00  Agathobacter rectalis ATCC 33656

pLDDT: mean 90.85, std 9.01, range [52.5, 97.06]